Protein AF-A0A8D8I8Z7-F1 (afdb_monomer)

Solvent-accessible surface area (backbone atoms only — not comparable to full-atom values): 5875 Å² total; per-residue (Å²): 134,83,65,61,73,77,46,70,83,49,60,52,39,67,72,40,68,35,55,90,86,50,50,66,68,52,42,54,52,28,38,55,59,48,43,66,74,36,29,42,87,84,35,75,88,40,75,62,26,51,53,52,38,52,50,50,53,51,38,50,54,38,60,66,33,67,68,52,31,51,56,47,50,54,51,50,52,52,50,52,53,51,51,52,53,52,50,52,52,51,56,52,51,52,52,52,52,50,61,54,63,77,72,111

Nearest PDB structures (foldseek):
  2dn9-assembly1_A  TM=9.487E-01  e=2.172E-04  Homo sapiens
  2ctq-assembly1_A  TM=8.931E-01  e=1.133E-04  Homo sapiens
  6iws-assembly1_A  TM=9.053E-01  e=3.287E-04  Homo sapiens
  7x89-assembly1_A  TM=8.774E-01  e=4.975E-04  Homo sapiens
  5nro-assembly1_B  TM=9.310E-01  e=9.539E-04  Escherichia coli

Radius of gyration: 19.46 Å; Cα contacts (8 Å, |Δi|>4): 63; chains: 1; bounding box: 36×40×59 Å

Foldseek 3Di:
DQDLVVCLVPDLCVLLVHDLPDDLVVSVVSLVVVCVVLPCVVVVVDPVSVVSNVSSVSSSVQCVDPVSSVVSVVSVVVVVVVVVVVVVVVVVVVVVVVVVVVVD

Structure (mmCIF, N/CA/C/O backbone):
data_AF-A0A8D8I8Z7-F1
#
_entry.id   AF-A0A8D8I8Z7-F1
#
loop_
_atom_site.group_PDB
_atom_site.id
_atom_site.type_symbol
_atom_site.label_atom_id
_atom_site.label_alt_id
_atom_site.label_comp_id
_atom_site.label_asym_id
_atom_site.label_entity_id
_atom_site.label_seq_id
_atom_site.pdbx_PDB_ins_code
_atom_site.Cartn_x
_atom_site.Cartn_y
_atom_site.Cartn_z
_atom_site.occupancy
_atom_site.B_iso_or_equiv
_atom_site.auth_seq_id
_atom_site.auth_comp_id
_atom_site.auth_asym_id
_atom_site.auth_atom_id
_atom_site.pdbx_PDB_model_num
ATOM 1 N N . MET A 1 1 ? -7.871 13.791 -13.479 1.00 51.38 1 MET A N 1
ATOM 2 C CA . MET A 1 1 ? -8.103 13.679 -12.024 1.00 51.38 1 MET A CA 1
ATOM 3 C C . MET A 1 1 ? -8.225 12.203 -11.722 1.00 51.38 1 MET A C 1
ATOM 5 O O . MET A 1 1 ? -9.075 11.565 -12.325 1.00 51.38 1 MET A O 1
ATOM 9 N N . VAL A 1 2 ? -7.341 11.639 -10.905 1.00 61.81 2 VAL A N 1
ATOM 10 C CA . VAL A 1 2 ? -7.467 10.233 -10.507 1.00 61.81 2 VAL A CA 1
ATOM 11 C C . VAL A 1 2 ? -8.494 10.144 -9.389 1.00 61.81 2 VAL A C 1
ATOM 13 O O . VAL A 1 2 ? -8.342 10.780 -8.347 1.00 61.81 2 VAL A O 1
ATOM 16 N N . ASP A 1 3 ? -9.553 9.373 -9.600 1.00 68.88 3 ASP A N 1
ATOM 17 C CA . ASP A 1 3 ? -10.624 9.210 -8.622 1.00 68.88 3 ASP A CA 1
ATOM 18 C C . ASP A 1 3 ? -10.181 8.318 -7.454 1.00 68.88 3 ASP A C 1
ATOM 20 O O . ASP A 1 3 ? -10.405 7.108 -7.454 1.00 68.88 3 ASP A O 1
ATOM 24 N N . VAL A 1 4 ? -9.595 8.918 -6.411 1.00 69.94 4 VAL A N 1
ATOM 25 C CA . VAL A 1 4 ? -9.168 8.218 -5.177 1.00 69.94 4 VAL A CA 1
ATOM 26 C C . VAL A 1 4 ? -10.311 7.407 -4.551 1.00 69.94 4 VAL A C 1
ATOM 28 O O . VAL A 1 4 ? -10.081 6.334 -3.995 1.00 69.94 4 VAL A O 1
ATOM 31 N N . LYS A 1 5 ? -11.567 7.860 -4.696 1.00 68.88 5 LYS A N 1
ATOM 32 C CA . LYS A 1 5 ? -12.756 7.126 -4.226 1.00 68.88 5 LYS A CA 1
ATOM 33 C C . LYS A 1 5 ? -12.851 5.718 -4.812 1.00 68.88 5 LYS A C 1
ATOM 35 O O . LYS A 1 5 ? -13.126 4.792 -4.056 1.00 68.88 5 LYS A O 1
ATOM 40 N N . LYS A 1 6 ? -12.562 5.543 -6.107 1.00 72.81 6 LYS A N 1
ATOM 41 C CA . LYS A 1 6 ? -12.628 4.235 -6.780 1.00 72.81 6 LYS A CA 1
ATOM 42 C C . LYS A 1 6 ? -11.613 3.241 -6.211 1.00 72.81 6 LYS A C 1
ATOM 44 O O . LYS A 1 6 ? -11.858 2.043 -6.200 1.00 72.81 6 LYS A O 1
ATOM 49 N N . PHE A 1 7 ? -10.496 3.747 -5.701 1.00 73.69 7 PHE A N 1
ATOM 50 C CA . PHE A 1 7 ? -9.423 2.935 -5.137 1.00 73.69 7 PHE A CA 1
ATOM 51 C C . PHE A 1 7 ? -9.490 2.809 -3.616 1.00 73.69 7 PHE A C 1
ATOM 53 O O . PHE A 1 7 ? -8.759 2.011 -3.050 1.00 73.69 7 PHE A O 1
ATOM 60 N N . SER A 1 8 ? -10.386 3.533 -2.939 1.00 73.38 8 SER A N 1
ATOM 61 C CA . SER A 1 8 ? -10.564 3.435 -1.481 1.00 73.38 8 SER A CA 1
ATOM 62 C C . SER A 1 8 ? -11.058 2.062 -1.004 1.00 73.38 8 SER A C 1
ATOM 64 O O . SER A 1 8 ? -10.919 1.704 0.170 1.00 73.38 8 SER A O 1
ATOM 66 N N . GLU A 1 9 ? -11.652 1.287 -1.907 1.00 71.88 9 GLU A N 1
ATOM 67 C CA . GLU A 1 9 ? -12.119 -0.078 -1.667 1.00 71.88 9 GLU A CA 1
ATOM 68 C C . GLU A 1 9 ? -11.046 -1.131 -1.946 1.00 71.88 9 GLU A C 1
ATOM 70 O O . GLU A 1 9 ? -11.119 -2.225 -1.393 1.00 71.88 9 GLU A O 1
ATOM 75 N N . ILE A 1 10 ? -10.027 -0.773 -2.728 1.00 78.81 10 ILE A N 1
ATOM 76 C CA . ILE A 1 10 ? -8.971 -1.665 -3.1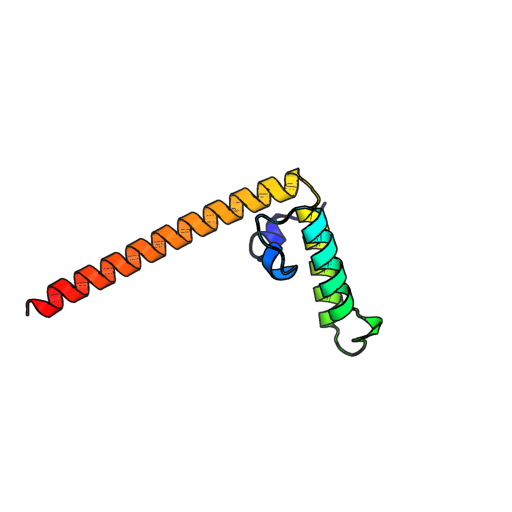99 1.00 78.81 10 ILE A CA 1
ATOM 77 C C . ILE A 1 10 ? -7.706 -1.424 -2.373 1.00 78.81 10 ILE A C 1
ATOM 79 O O . ILE A 1 10 ? -7.363 -0.291 -2.029 1.00 78.81 10 ILE A O 1
ATOM 83 N N . ASP A 1 11 ? -6.988 -2.496 -2.058 1.00 83.06 11 ASP A N 1
ATOM 84 C CA . ASP A 1 11 ? -5.707 -2.407 -1.366 1.00 83.06 11 ASP A CA 1
ATOM 85 C C . ASP A 1 11 ? -4.599 -2.035 -2.367 1.00 83.06 11 ASP A C 1
ATOM 87 O O . ASP A 1 11 ? -4.032 -2.900 -3.026 1.00 83.06 11 ASP A O 1
ATOM 91 N N . LEU A 1 12 ? -4.324 -0.738 -2.546 1.00 86.00 12 LEU A N 1
ATOM 92 C CA . LEU A 1 12 ? -3.327 -0.227 -3.494 1.00 86.00 12 LEU A CA 1
ATOM 93 C C . LEU A 1 12 ? -1.923 -0.747 -3.166 1.00 86.00 12 LEU A C 1
ATOM 95 O O . LEU A 1 12 ? -1.171 -1.134 -4.061 1.00 86.00 12 LEU A O 1
ATOM 99 N N . TYR A 1 13 ? -1.587 -0.783 -1.875 1.00 86.38 13 TYR A N 1
ATOM 100 C CA . TYR A 1 13 ? -0.313 -1.297 -1.382 1.00 86.38 13 TYR A CA 1
ATOM 101 C C . TYR A 1 13 ? -0.177 -2.795 -1.693 1.00 86.38 13 TYR A C 1
ATOM 103 O O . TYR A 1 13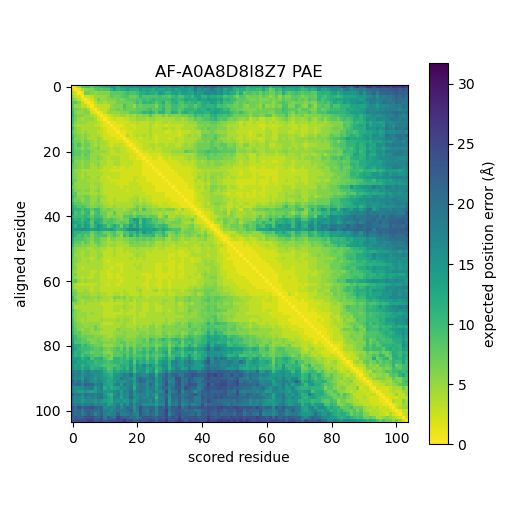 ? 0.781 -3.191 -2.360 1.00 86.38 13 TYR A O 1
ATOM 111 N N . GLY A 1 14 ? -1.175 -3.617 -1.360 1.00 84.88 14 GLY A N 1
ATOM 112 C CA . GLY A 1 14 ? -1.221 -5.036 -1.720 1.00 84.88 14 GLY A CA 1
ATOM 113 C C . GLY A 1 14 ? -1.258 -5.285 -3.234 1.00 84.88 14 GLY A C 1
ATOM 114 O O . GLY A 1 14 ? -0.598 -6.199 -3.746 1.00 84.88 14 GLY A O 1
ATOM 115 N N . LEU A 1 15 ? -1.938 -4.421 -3.991 1.00 86.94 15 LEU A N 1
ATOM 116 C CA . LEU A 1 15 ? -1.984 -4.474 -5.450 1.00 86.94 15 LEU A CA 1
ATOM 117 C C . LEU A 1 15 ? -0.608 -4.221 -6.065 1.00 86.94 15 LEU A C 1
ATOM 119 O O . LEU A 1 15 ? -0.292 -4.834 -7.075 1.00 86.94 15 LEU A O 1
ATOM 123 N N . LEU A 1 16 ? 0.257 -3.430 -5.437 1.00 85.56 16 LEU A N 1
ATOM 124 C CA . LEU A 1 16 ? 1.655 -3.269 -5.849 1.00 85.56 16 LEU A CA 1
ATOM 125 C C . LEU A 1 16 ? 2.589 -4.303 -5.202 1.00 85.56 16 LEU A C 1
ATOM 127 O O . LEU A 1 16 ? 3.669 -4.564 -5.728 1.00 85.56 16 LEU A O 1
ATOM 131 N N . GLY A 1 17 ? 2.156 -4.941 -4.113 1.00 86.00 17 GLY A N 1
ATOM 132 C CA . GLY A 1 17 ? 3.007 -5.777 -3.264 1.00 86.00 17 GLY A CA 1
ATOM 133 C C . GLY A 1 17 ? 3.969 -4.945 -2.413 1.00 86.00 17 GLY A C 1
ATOM 134 O O . GLY A 1 17 ? 5.068 -5.401 -2.108 1.00 86.00 17 GLY A O 1
ATO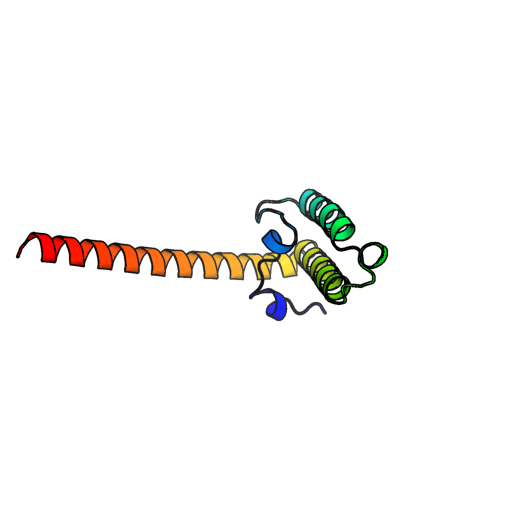M 135 N N . ALA A 1 18 ? 3.584 -3.711 -2.096 1.00 88.19 18 ALA A N 1
ATOM 136 C CA . ALA A 1 18 ? 4.304 -2.815 -1.207 1.00 88.19 18 ALA A CA 1
ATOM 137 C C . ALA A 1 18 ? 3.615 -2.778 0.162 1.00 88.19 18 ALA A C 1
ATOM 139 O O . ALA A 1 18 ? 2.430 -3.078 0.284 1.00 88.19 18 ALA A O 1
ATOM 140 N N . GLU A 1 19 ? 4.354 -2.390 1.194 1.00 85.25 19 GLU A N 1
ATOM 141 C CA . GLU A 1 19 ? 3.785 -2.156 2.519 1.00 85.25 19 GLU A CA 1
ATOM 142 C C . GLU A 1 19 ? 3.264 -0.714 2.638 1.00 85.25 19 GLU A C 1
ATOM 144 O O . GLU A 1 19 ? 3.744 0.180 1.941 1.00 85.25 19 GLU A O 1
ATOM 149 N N . ILE A 1 20 ? 2.331 -0.449 3.557 1.00 83.06 20 ILE A N 1
ATOM 150 C CA . ILE A 1 20 ? 1.872 0.922 3.854 1.00 83.06 20 ILE A CA 1
ATOM 151 C C . ILE A 1 20 ? 3.029 1.836 4.293 1.00 83.06 20 ILE A C 1
ATOM 153 O O . ILE A 1 20 ? 3.066 3.020 3.954 1.00 83.06 20 ILE A O 1
ATOM 157 N N . SER A 1 21 ? 4.022 1.252 4.976 1.00 83.12 21 SER A N 1
ATOM 158 C CA . SER A 1 21 ? 5.245 1.930 5.406 1.00 83.12 21 SER A CA 1
ATOM 159 C C . SER A 1 21 ? 6.305 2.043 4.299 1.00 83.12 21 SER A C 1
ATOM 161 O O . SER A 1 21 ? 7.385 2.586 4.541 1.00 83.12 21 SER A O 1
ATOM 163 N N . ALA A 1 22 ? 6.039 1.533 3.090 1.00 87.38 22 ALA A N 1
ATOM 164 C CA . ALA A 1 22 ? 6.993 1.583 1.991 1.00 87.38 22 ALA A CA 1
ATOM 165 C C . ALA A 1 22 ? 7.221 3.024 1.514 1.00 87.38 22 ALA A C 1
ATOM 167 O O . ALA A 1 22 ? 6.297 3.835 1.385 1.00 87.38 22 ALA A O 1
ATOM 168 N N . THR A 1 23 ? 8.475 3.343 1.208 1.00 89.25 23 THR A N 1
ATOM 169 C CA . THR A 1 23 ? 8.842 4.628 0.610 1.00 89.25 23 THR A CA 1
ATOM 170 C C . THR A 1 23 ? 8.420 4.679 -0.857 1.00 89.25 23 THR A C 1
ATOM 172 O O . THR A 1 23 ? 8.212 3.654 -1.506 1.00 89.25 23 THR A O 1
ATOM 175 N N . GLU A 1 24 ? 8.327 5.883 -1.419 1.00 89.50 24 GLU A N 1
ATOM 176 C CA . GLU A 1 24 ? 8.017 6.082 -2.844 1.00 89.50 24 GLU A CA 1
ATOM 177 C C . GLU A 1 24 ? 8.975 5.312 -3.769 1.00 89.50 24 GLU A C 1
ATOM 179 O O . GLU A 1 24 ? 8.574 4.802 -4.817 1.00 89.50 24 GLU A O 1
ATOM 184 N N . ALA A 1 25 ? 10.244 5.183 -3.364 1.00 90.31 25 ALA A N 1
ATOM 185 C CA . ALA A 1 25 ? 11.248 4.409 -4.082 1.00 90.31 25 ALA A CA 1
ATOM 186 C C . ALA A 1 25 ? 10.905 2.910 -4.120 1.00 90.31 25 ALA A C 1
ATOM 188 O O . ALA A 1 25 ? 10.951 2.295 -5.189 1.00 90.31 25 ALA A O 1
ATOM 189 N N . GLU A 1 26 ? 10.510 2.336 -2.982 1.00 91.06 26 GLU A N 1
ATOM 190 C CA . GLU A 1 26 ? 10.108 0.929 -2.886 1.00 91.06 26 GLU A CA 1
ATOM 191 C C . GLU A 1 26 ? 8.808 0.667 -3.652 1.00 91.06 26 GLU A C 1
ATOM 193 O O . GLU A 1 26 ? 8.718 -0.308 -4.396 1.00 91.06 26 GLU A O 1
ATOM 198 N N . ILE A 1 27 ? 7.845 1.589 -3.583 1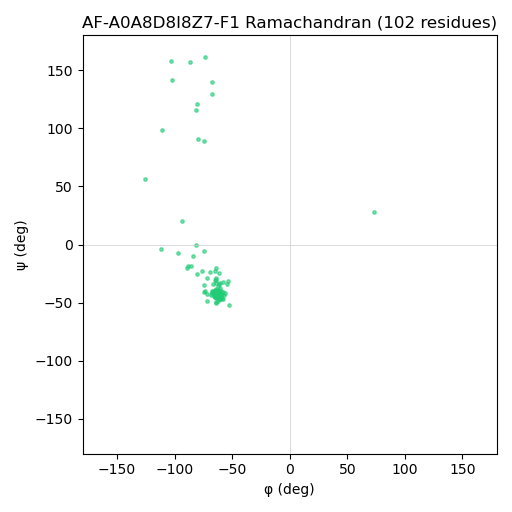.00 90.94 27 ILE A N 1
ATOM 199 C CA . ILE A 1 27 ? 6.595 1.531 -4.351 1.00 90.94 27 ILE A CA 1
ATOM 200 C C . ILE A 1 27 ? 6.878 1.521 -5.864 1.00 90.94 27 ILE A C 1
ATOM 202 O O . ILE A 1 27 ? 6.377 0.657 -6.588 1.00 90.94 27 ILE A O 1
ATOM 206 N N . ARG A 1 28 ? 7.755 2.410 -6.355 1.00 90.62 28 ARG A N 1
ATOM 207 C CA . ARG A 1 28 ? 8.185 2.420 -7.768 1.00 90.62 28 ARG A CA 1
ATOM 208 C C . ARG A 1 28 ? 8.885 1.124 -8.168 1.00 90.62 28 ARG A C 1
ATOM 210 O O . ARG A 1 28 ? 8.700 0.643 -9.286 1.00 90.62 28 ARG A O 1
ATOM 217 N N . LYS A 1 29 ? 9.705 0.557 -7.286 1.00 92.12 29 LYS A N 1
ATOM 218 C CA . LYS A 1 29 ? 10.424 -0.699 -7.534 1.00 92.12 29 LYS A CA 1
ATOM 219 C C . LYS A 1 29 ? 9.467 -1.892 -7.596 1.00 92.12 29 LYS A C 1
ATOM 221 O O . LYS A 1 29 ? 9.588 -2.715 -8.505 1.00 92.12 29 LYS A O 1
ATOM 226 N N . ALA A 1 30 ? 8.506 -1.958 -6.678 1.00 92.06 30 ALA A N 1
ATOM 227 C CA . ALA A 1 30 ? 7.460 -2.975 -6.646 1.00 92.06 30 ALA A CA 1
ATOM 228 C C . ALA A 1 30 ? 6.572 -2.898 -7.899 1.00 92.06 30 ALA A C 1
ATOM 230 O O . ALA A 1 30 ? 6.382 -3.911 -8.575 1.00 92.06 30 ALA A O 1
ATOM 231 N N . TYR A 1 31 ? 6.160 -1.685 -8.292 1.00 91.44 31 TYR A N 1
ATOM 232 C CA . TYR A 1 31 ? 5.441 -1.439 -9.544 1.00 91.44 31 TYR A CA 1
ATOM 233 C C . TYR A 1 31 ? 6.183 -2.008 -10.748 1.00 91.44 31 TYR A C 1
ATOM 235 O O . TYR A 1 31 ? 5.604 -2.792 -11.488 1.00 91.44 31 TYR A O 1
ATOM 243 N N . ARG A 1 32 ? 7.473 -1.685 -10.929 1.00 90.00 32 ARG A N 1
ATOM 244 C CA . ARG A 1 32 ? 8.249 -2.200 -12.073 1.00 90.00 32 ARG A CA 1
ATOM 245 C C . ARG A 1 32 ? 8.248 -3.727 -12.116 1.00 90.00 32 ARG A C 1
ATOM 247 O O . ARG A 1 32 ? 8.048 -4.306 -13.178 1.00 90.00 32 ARG A O 1
ATOM 254 N N . LYS A 1 33 ? 8.429 -4.385 -10.966 1.00 90.25 33 LYS A N 1
ATOM 255 C CA . LYS A 1 33 ? 8.395 -5.852 -10.881 1.00 90.25 33 LYS A CA 1
ATOM 256 C C . LYS A 1 33 ? 7.026 -6.423 -11.252 1.00 90.25 33 LYS A C 1
ATOM 258 O O . LYS A 1 33 ? 6.972 -7.428 -11.955 1.00 90.25 33 LYS A O 1
ATOM 263 N N . LYS A 1 34 ? 5.926 -5.826 -10.787 1.00 89.19 34 LYS A N 1
ATOM 264 C CA . LYS A 1 34 ? 4.569 -6.302 -11.107 1.00 89.19 34 LYS A CA 1
ATOM 265 C C . LYS A 1 34 ? 4.152 -5.983 -12.541 1.00 89.19 34 LYS A C 1
ATOM 267 O O . LYS A 1 34 ? 3.591 -6.842 -13.211 1.00 89.19 34 LYS A O 1
ATOM 272 N N . ALA A 1 35 ? 4.503 -4.802 -13.033 1.00 88.38 35 ALA A N 1
ATOM 273 C CA . ALA A 1 35 ? 4.272 -4.360 -14.402 1.00 88.38 35 ALA A CA 1
ATOM 274 C C . ALA A 1 35 ? 4.926 -5.300 -15.425 1.00 88.38 35 ALA A C 1
ATOM 276 O O . ALA A 1 35 ? 4.305 -5.636 -16.423 1.00 88.38 35 ALA A O 1
ATOM 277 N N . LEU A 1 36 ? 6.145 -5.783 -15.151 1.00 86.94 36 LEU A N 1
ATOM 278 C CA . LEU A 1 36 ? 6.822 -6.771 -16.000 1.00 86.94 36 LEU A CA 1
ATOM 279 C C . LEU A 1 36 ? 6.119 -8.138 -16.008 1.00 86.94 36 LEU A C 1
ATOM 281 O O . LEU A 1 36 ? 6.123 -8.820 -17.029 1.00 86.94 36 LEU A O 1
ATOM 285 N N . GLN A 1 37 ? 5.514 -8.538 -14.886 1.00 84.31 37 GLN A N 1
ATOM 286 C CA . GLN A 1 37 ? 4.770 -9.799 -14.775 1.00 84.31 37 GLN A CA 1
ATOM 287 C C . GLN A 1 37 ? 3.413 -9.724 -15.484 1.00 84.31 37 GLN A C 1
ATOM 289 O O . GLN A 1 37 ? 3.026 -10.659 -16.178 1.00 84.31 37 GLN A O 1
ATOM 294 N N . CYS A 1 38 ? 2.715 -8.595 -15.347 1.00 83.88 38 CYS A N 1
ATOM 295 C CA . CYS A 1 38 ? 1.418 -8.336 -15.976 1.00 83.88 38 CYS A CA 1
ATOM 296 C C . CYS A 1 38 ? 1.543 -7.607 -17.325 1.00 83.88 38 CYS A C 1
ATOM 298 O O . CYS A 1 38 ? 0.587 -6.980 -17.770 1.00 83.88 38 CYS A O 1
ATOM 300 N N . HIS A 1 39 ? 2.713 -7.642 -17.973 1.00 81.75 39 HIS A N 1
ATOM 301 C CA . HIS A 1 39 ? 2.925 -6.885 -19.203 1.00 81.75 39 HIS A CA 1
ATOM 302 C C . HIS A 1 39 ? 2.063 -7.468 -20.340 1.00 81.75 39 HIS A C 1
ATOM 304 O O . HIS A 1 39 ? 2.142 -8.681 -20.578 1.00 81.75 39 HIS A O 1
ATOM 310 N N . PRO A 1 40 ? 1.281 -6.646 -21.069 1.00 81.75 40 PRO A N 1
ATOM 311 C CA . PRO A 1 40 ? 0.386 -7.127 -22.125 1.00 81.75 40 PRO A CA 1
ATOM 312 C C . PRO A 1 40 ? 1.149 -7.774 -23.290 1.00 81.75 40 PRO A C 1
ATOM 314 O O . PRO A 1 40 ? 0.665 -8.732 -23.870 1.00 81.75 40 PRO A O 1
ATOM 317 N N . ASP A 1 41 ? 2.381 -7.331 -23.566 1.00 82.94 41 ASP A N 1
ATOM 318 C CA . ASP A 1 41 ? 3.261 -7.937 -24.588 1.00 82.94 41 ASP A CA 1
ATOM 319 C C . ASP A 1 41 ? 3.601 -9.413 -24.309 1.00 82.94 41 ASP A C 1
ATOM 321 O O . ASP A 1 41 ? 3.646 -10.231 -25.220 1.00 82.94 41 ASP A O 1
ATOM 325 N N . LYS A 1 42 ? 3.791 -9.783 -23.032 1.00 78.75 42 LYS A N 1
ATOM 326 C CA . LYS A 1 42 ? 4.051 -11.176 -22.626 1.00 78.75 42 LYS A CA 1
ATOM 327 C C . LYS A 1 42 ? 2.770 -11.983 -22.420 1.00 78.75 42 LYS A C 1
ATOM 329 O O . LYS A 1 42 ? 2.833 -13.207 -22.406 1.00 78.75 42 LYS A O 1
ATOM 334 N N . ASN A 1 43 ? 1.634 -11.307 -22.251 1.00 78.88 43 ASN A N 1
ATOM 335 C CA . ASN A 1 43 ? 0.325 -11.918 -22.036 1.00 78.88 43 ASN A CA 1
ATOM 336 C C . ASN A 1 43 ? -0.696 -11.405 -23.073 1.00 78.88 43 ASN A C 1
ATOM 338 O O . ASN A 1 43 ? -1.733 -10.869 -22.675 1.00 78.88 43 ASN A O 1
ATOM 342 N N . PRO A 1 44 ? -0.428 -11.548 -24.387 1.00 75.88 44 PRO A N 1
ATOM 343 C CA . PRO A 1 44 ? -1.291 -10.991 -25.431 1.00 75.88 44 PRO A CA 1
ATOM 344 C C . PRO A 1 44 ? -2.687 -11.631 -25.448 1.00 75.88 44 PRO A C 1
ATOM 346 O O . PRO A 1 44 ? -3.643 -11.012 -25.900 1.00 75.88 44 PRO A O 1
ATOM 349 N N . ASP A 1 45 ? -2.813 -12.844 -24.905 1.00 79.12 45 ASP A N 1
ATOM 350 C CA . ASP A 1 45 ? -4.061 -13.610 -24.833 1.00 79.12 45 ASP A CA 1
ATOM 351 C C . ASP A 1 45 ? -4.942 -13.243 -23.626 1.00 79.12 45 ASP A C 1
ATOM 353 O O . ASP A 1 45 ? -6.084 -13.685 -23.521 1.00 79.12 45 ASP A O 1
ATOM 357 N N . ASN A 1 46 ? -4.428 -12.446 -22.679 1.00 78.56 46 ASN A N 1
ATOM 358 C CA . ASN A 1 46 ? -5.141 -12.152 -21.443 1.00 78.56 46 ASN A CA 1
ATOM 359 C C . ASN A 1 46 ? -5.594 -10.685 -21.397 1.00 78.56 46 ASN A C 1
ATOM 361 O O . ASN A 1 46 ? -4.813 -9.817 -20.995 1.00 78.56 46 ASN A O 1
ATOM 365 N N . PRO A 1 47 ? -6.864 -10.378 -21.722 1.00 79.38 47 PRO A N 1
ATOM 366 C CA . PRO A 1 47 ? -7.375 -9.007 -21.681 1.00 79.38 47 PRO A CA 1
ATOM 367 C C . PRO A 1 47 ? -7.307 -8.402 -20.269 1.00 79.38 47 PRO A C 1
ATOM 369 O O . PRO A 1 47 ? -7.159 -7.190 -20.121 1.00 79.38 47 PRO A O 1
ATOM 372 N N . LYS A 1 48 ? -7.300 -9.245 -19.225 1.00 82.12 48 LYS A N 1
ATOM 373 C CA . LYS A 1 48 ? -7.135 -8.798 -17.836 1.00 82.12 48 LYS A CA 1
ATOM 374 C C . LYS A 1 48 ? -5.733 -8.270 -17.547 1.00 82.12 48 LYS A C 1
ATOM 376 O O . LYS A 1 48 ? -5.576 -7.487 -16.620 1.00 82.12 48 LYS A O 1
ATOM 381 N N . ALA A 1 49 ? -4.709 -8.661 -18.311 1.00 83.50 49 ALA A N 1
ATOM 382 C CA . ALA A 1 49 ? -3.355 -8.140 -18.121 1.00 83.50 49 ALA A CA 1
ATOM 383 C C . ALA A 1 49 ? -3.299 -6.628 -18.391 1.00 83.50 49 ALA A C 1
ATOM 385 O O . ALA A 1 49 ? -2.664 -5.894 -17.636 1.00 83.50 49 ALA A O 1
ATOM 386 N N . ALA A 1 50 ? -4.023 -6.155 -19.411 1.00 83.88 50 ALA A N 1
ATOM 387 C CA . ALA A 1 50 ? -4.140 -4.732 -19.713 1.00 83.88 50 ALA A CA 1
ATOM 388 C C . ALA A 1 50 ? -4.872 -3.967 -18.596 1.00 83.88 50 ALA A C 1
ATOM 390 O O . ALA A 1 50 ? -4.390 -2.920 -18.162 1.00 83.88 50 ALA A O 1
ATOM 391 N N . GLU A 1 51 ? -5.981 -4.512 -18.083 1.00 86.31 51 GLU A N 1
ATOM 392 C CA . GLU A 1 51 ? -6.722 -3.910 -16.965 1.00 86.31 51 GLU A CA 1
ATOM 393 C C . GLU A 1 51 ? -5.871 -3.842 -15.690 1.00 86.31 51 GLU A C 1
ATOM 395 O O . GLU A 1 51 ? -5.709 -2.765 -15.113 1.00 86.31 51 GLU A O 1
ATOM 400 N N . LEU A 1 52 ? -5.228 -4.953 -15.315 1.00 85.44 52 LEU A N 1
ATOM 401 C CA . LEU A 1 52 ? -4.333 -5.022 -14.159 1.00 85.44 52 LEU A CA 1
ATOM 402 C C . LEU A 1 52 ? -3.163 -4.044 -14.291 1.00 85.44 52 LEU A C 1
ATOM 404 O O . LEU A 1 52 ? -2.784 -3.394 -13.319 1.00 85.44 52 LEU A O 1
ATOM 408 N N . PHE A 1 53 ? -2.590 -3.903 -15.488 1.00 87.31 53 PHE A N 1
ATOM 409 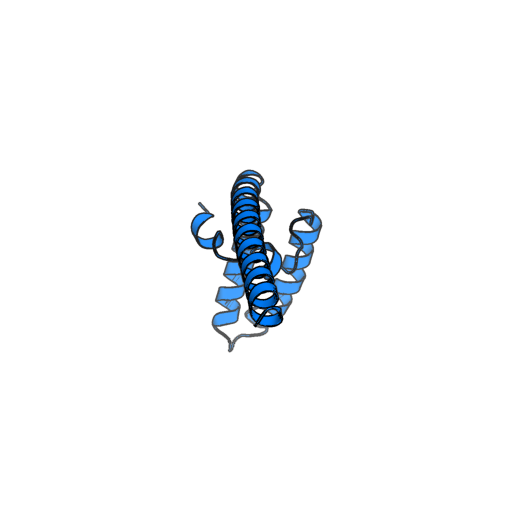C CA . PHE A 1 53 ? -1.522 -2.940 -15.740 1.00 87.31 53 PHE A CA 1
ATOM 410 C C . PHE A 1 53 ? -2.006 -1.495 -15.564 1.00 87.31 53 PHE A C 1
ATOM 412 O O . PHE A 1 53 ? -1.332 -0.690 -14.917 1.00 87.31 53 PHE A O 1
ATOM 419 N N . GLN A 1 54 ? -3.193 -1.166 -16.081 1.00 86.31 54 GLN A N 1
ATOM 420 C CA . GLN A 1 54 ? -3.800 0.149 -15.880 1.00 86.31 54 GLN A CA 1
ATOM 421 C C . GLN A 1 54 ? -4.103 0.420 -14.401 1.00 86.31 54 GLN A C 1
ATOM 423 O O . GLN A 1 54 ? -3.880 1.538 -13.931 1.00 86.31 54 GLN A O 1
ATOM 428 N N . GLU A 1 55 ? -4.583 -0.575 -13.655 1.00 88.00 55 GLU A N 1
ATOM 429 C CA . GLU A 1 55 ? -4.788 -0.467 -12.208 1.00 88.00 55 GLU A CA 1
ATOM 430 C C . GLU A 1 55 ? -3.470 -0.242 -11.466 1.00 88.00 55 GLU A C 1
ATOM 432 O O . GLU A 1 55 ? -3.398 0.647 -10.619 1.00 88.00 55 GLU A O 1
ATOM 437 N N . LEU A 1 56 ? -2.407 -0.963 -11.832 1.00 89.31 56 LEU A N 1
ATOM 438 C CA . LEU A 1 56 ? -1.071 -0.781 -11.264 1.00 89.31 56 LEU A CA 1
ATOM 439 C C . LEU A 1 56 ? -0.528 0.630 -11.516 1.00 89.31 56 LEU A C 1
ATOM 441 O O . LEU A 1 56 ? 0.040 1.231 -10.603 1.00 89.31 56 LEU A O 1
ATOM 445 N N . SER A 1 57 ? -0.699 1.176 -12.726 1.00 89.06 57 SER A N 1
ATOM 446 C CA . SER A 1 57 ? -0.275 2.550 -13.033 1.00 89.06 57 SER A CA 1
ATOM 447 C C . SER A 1 57 ? -1.053 3.575 -12.208 1.00 89.06 57 SER A C 1
ATOM 449 O O . SER A 1 57 ? -0.450 4.482 -11.639 1.00 89.06 57 SER A O 1
ATOM 451 N N . LYS A 1 58 ? -2.378 3.417 -12.086 1.00 88.88 58 LYS A N 1
ATOM 452 C CA . LYS A 1 58 ? -3.213 4.323 -11.278 1.00 88.88 58 LYS A CA 1
ATOM 453 C C . LYS A 1 58 ? -2.874 4.233 -9.792 1.00 88.88 58 LYS A C 1
ATOM 455 O O . LYS A 1 58 ? -2.790 5.261 -9.127 1.00 88.88 58 LYS A O 1
ATOM 460 N N . ALA A 1 59 ? -2.633 3.025 -9.284 1.00 89.31 59 ALA A N 1
ATOM 461 C CA . ALA A 1 59 ? -2.174 2.797 -7.919 1.00 89.31 59 ALA A CA 1
ATOM 462 C C . ALA A 1 59 ? -0.856 3.533 -7.652 1.00 89.31 59 ALA A C 1
ATOM 464 O O . ALA A 1 59 ? -0.730 4.235 -6.651 1.00 89.31 59 ALA A O 1
ATOM 465 N N . LEU A 1 60 ? 0.105 3.417 -8.573 1.00 90.25 60 LEU A N 1
ATOM 466 C CA . LEU A 1 60 ? 1.381 4.116 -8.480 1.00 90.25 60 LEU A CA 1
ATOM 467 C C . LEU A 1 60 ? 1.192 5.638 -8.461 1.00 90.25 60 LEU A C 1
ATOM 469 O O . LEU A 1 60 ? 1.801 6.305 -7.632 1.00 90.25 60 LEU A O 1
ATOM 473 N N . GLU A 1 61 ? 0.354 6.183 -9.343 1.00 89.31 61 GLU A N 1
ATOM 474 C CA . GLU A 1 61 ? 0.096 7.625 -9.428 1.00 89.31 61 GLU A CA 1
ATOM 475 C C . GLU A 1 61 ? -0.512 8.174 -8.127 1.00 89.31 61 GLU A C 1
ATOM 477 O O . GLU A 1 61 ? -0.042 9.183 -7.608 1.00 89.31 61 GLU A O 1
ATOM 482 N N . ILE A 1 62 ? -1.476 7.460 -7.535 1.00 88.00 62 ILE A N 1
ATOM 483 C CA . ILE A 1 62 ? -2.090 7.825 -6.245 1.00 88.00 62 ILE A CA 1
ATOM 484 C C . ILE A 1 62 ? -1.079 7.762 -5.101 1.00 88.00 62 ILE A C 1
ATOM 486 O O . ILE A 1 62 ? -1.074 8.634 -4.237 1.00 88.00 62 ILE A O 1
ATOM 490 N N . LEU A 1 63 ? -0.241 6.723 -5.062 1.00 86.81 63 LEU A N 1
ATOM 491 C CA . LEU A 1 63 ? 0.735 6.547 -3.986 1.00 86.81 63 LEU A CA 1
ATOM 492 C C . LEU A 1 63 ? 1.950 7.477 -4.113 1.00 86.81 63 LEU A C 1
ATOM 494 O O . LEU A 1 63 ? 2.616 7.731 -3.109 1.00 86.81 63 LEU A O 1
ATOM 498 N N . LEU A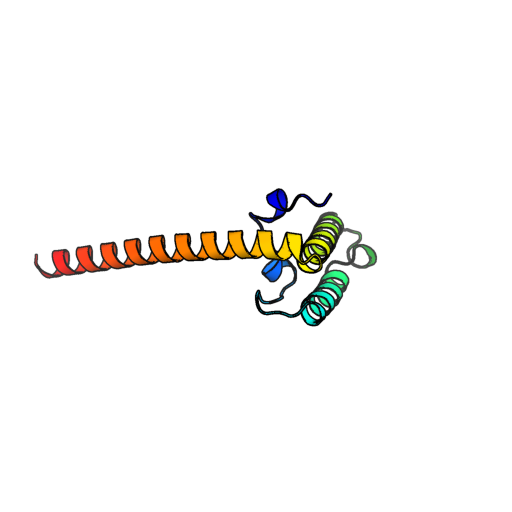 1 64 ? 2.253 7.962 -5.320 1.00 88.12 64 LEU A N 1
ATOM 499 C CA . LEU A 1 64 ? 3.267 8.994 -5.551 1.00 88.12 64 LEU A CA 1
ATOM 500 C C . LEU A 1 64 ? 2.746 10.401 -5.255 1.00 88.12 64 LEU A C 1
ATOM 502 O O . LEU A 1 64 ? 3.535 11.283 -4.930 1.00 88.12 64 LEU A O 1
ATOM 506 N N . ASP A 1 65 ? 1.438 10.626 -5.349 1.00 89.44 65 ASP A N 1
ATOM 507 C CA . ASP A 1 65 ? 0.846 11.906 -4.988 1.00 89.44 65 ASP A CA 1
ATOM 508 C C . ASP A 1 65 ? 0.653 12.006 -3.468 1.00 89.44 65 ASP A C 1
ATOM 510 O O . ASP A 1 65 ? -0.127 11.272 -2.864 1.00 89.44 65 ASP A O 1
ATOM 514 N N . ALA A 1 66 ? 1.354 12.940 -2.822 1.00 87.12 66 ALA A N 1
ATOM 515 C CA . ALA A 1 66 ? 1.303 13.094 -1.367 1.00 87.12 66 ALA A CA 1
ATOM 516 C C . ALA A 1 66 ? -0.112 13.414 -0.841 1.00 87.12 66 ALA A C 1
ATOM 518 O O . ALA A 1 66 ? -0.484 12.972 0.251 1.00 87.12 66 ALA A O 1
ATOM 519 N N . SER A 1 67 ? -0.914 14.155 -1.611 1.00 89.00 67 SER A N 1
ATOM 520 C CA . SER A 1 67 ? -2.277 14.534 -1.228 1.00 89.00 67 SER A CA 1
ATOM 521 C C . SER A 1 67 ? -3.217 13.328 -1.297 1.00 89.00 67 SER A C 1
ATOM 523 O O . SER A 1 67 ? -3.912 13.006 -0.326 1.00 89.00 67 SER A O 1
ATOM 525 N N . ALA A 1 68 ? -3.179 12.597 -2.411 1.00 86.62 68 ALA A N 1
ATOM 526 C CA . ALA A 1 68 ? -3.960 11.393 -2.635 1.00 86.62 68 ALA A CA 1
ATOM 527 C C . ALA A 1 68 ? -3.542 10.265 -1.682 1.00 86.62 68 ALA A C 1
ATOM 529 O O . ALA A 1 68 ? -4.409 9.621 -1.086 1.00 86.62 68 ALA A O 1
ATOM 530 N N . ARG A 1 69 ? -2.234 10.087 -1.449 1.00 86.38 69 ARG A N 1
ATOM 531 C CA . ARG A 1 69 ? -1.697 9.151 -0.456 1.00 86.38 69 ARG A CA 1
ATOM 532 C C . ARG A 1 69 ? -2.200 9.481 0.942 1.00 86.38 69 ARG A C 1
ATOM 534 O O . ARG A 1 69 ? -2.670 8.581 1.625 1.00 86.38 69 ARG A O 1
ATOM 541 N N . SER A 1 70 ? -2.177 10.749 1.357 1.00 87.12 70 SER A N 1
ATOM 542 C CA . SER A 1 70 ? -2.702 11.152 2.670 1.00 87.12 70 SER A CA 1
ATOM 543 C C . SER A 1 70 ? -4.198 10.855 2.813 1.00 87.12 70 SER A C 1
ATOM 545 O O . SER A 1 70 ? -4.639 10.357 3.851 1.00 87.12 70 SER A O 1
ATOM 547 N N . ALA A 1 71 ? -4.995 11.126 1.775 1.00 87.06 71 ALA A N 1
ATOM 548 C CA . ALA A 1 71 ? -6.420 10.807 1.774 1.00 87.06 71 ALA A CA 1
ATOM 549 C C . ALA A 1 71 ? -6.668 9.292 1.868 1.00 87.06 71 ALA A C 1
ATOM 551 O O . ALA A 1 71 ? -7.527 8.848 2.632 1.00 87.06 71 ALA A O 1
ATOM 552 N N . TYR A 1 72 ? -5.890 8.503 1.129 1.00 85.25 72 TYR A N 1
ATOM 553 C CA . TYR A 1 72 ? -5.968 7.048 1.132 1.00 85.25 72 TYR A CA 1
ATOM 554 C C . TYR A 1 72 ? -5.553 6.442 2.482 1.00 85.25 72 TYR A C 1
ATOM 556 O O . TYR A 1 72 ? -6.261 5.593 3.021 1.00 85.25 72 TYR A O 1
ATOM 564 N N . ASP A 1 73 ? -4.468 6.936 3.078 1.00 85.38 73 ASP A N 1
ATOM 565 C CA . ASP A 1 73 ? -3.954 6.470 4.370 1.00 85.38 73 ASP A CA 1
ATOM 566 C C . ASP A 1 73 ? -4.967 6.699 5.505 1.00 85.38 73 ASP A C 1
ATOM 568 O O . ASP A 1 73 ? -5.245 5.806 6.308 1.00 85.38 73 ASP A O 1
ATOM 572 N N . LYS A 1 74 ? -5.638 7.861 5.503 1.00 85.38 74 LYS A N 1
ATOM 573 C CA . LYS A 1 74 ? -6.740 8.159 6.435 1.00 85.38 74 LYS A CA 1
ATOM 574 C C . LYS A 1 74 ? -7.885 7.150 6.322 1.00 85.38 74 LYS A C 1
ATOM 576 O O . LYS A 1 74 ? -8.416 6.713 7.343 1.00 85.38 74 LYS 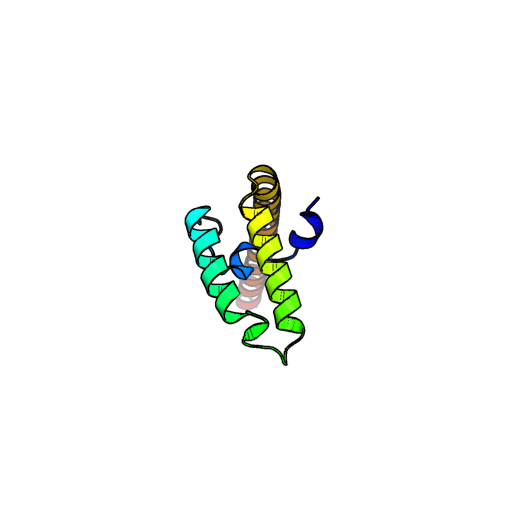A O 1
ATOM 581 N N . LEU A 1 75 ? -8.264 6.775 5.098 1.00 84.88 75 LEU A N 1
ATOM 582 C CA . LEU A 1 75 ? -9.324 5.792 4.852 1.00 84.88 75 LEU A CA 1
ATOM 583 C C . LEU A 1 75 ? -8.908 4.389 5.304 1.00 84.88 75 LEU A C 1
ATOM 585 O O . LEU A 1 75 ? -9.704 3.693 5.937 1.00 84.88 75 LEU A O 1
ATOM 589 N N . LEU A 1 76 ? -7.662 3.992 5.034 1.00 83.88 76 LEU A N 1
ATOM 590 C CA . LEU A 1 76 ? -7.111 2.716 5.490 1.00 83.88 76 LEU A CA 1
ATOM 591 C C . LEU A 1 76 ? -7.089 2.618 7.012 1.00 83.88 76 LEU A C 1
ATOM 593 O O . LEU A 1 76 ? -7.552 1.622 7.568 1.00 83.88 76 LEU A O 1
ATOM 597 N N . ASN A 1 77 ? -6.608 3.656 7.696 1.00 83.94 77 ASN A N 1
ATOM 598 C CA . ASN A 1 77 ? -6.564 3.663 9.152 1.00 83.94 77 ASN A CA 1
ATOM 599 C C . ASN A 1 77 ? -7.978 3.600 9.758 1.00 83.94 77 ASN A C 1
ATOM 601 O O . ASN A 1 77 ? -8.220 2.838 10.694 1.00 83.94 77 ASN A O 1
ATOM 605 N N . ALA A 1 78 ? -8.943 4.322 9.176 1.00 83.94 78 ALA A N 1
ATOM 606 C CA . ALA A 1 78 ? -10.345 4.253 9.588 1.00 83.94 78 ALA A CA 1
ATOM 607 C C . ALA A 1 78 ? -10.941 2.844 9.400 1.00 83.94 78 ALA A C 1
ATOM 609 O O . ALA A 1 78 ? -11.595 2.324 10.308 1.00 83.94 78 ALA A O 1
ATOM 610 N N . LYS A 1 79 ? -10.674 2.189 8.260 1.00 80.94 79 LYS A N 1
ATOM 611 C CA . LYS A 1 79 ? -11.095 0.801 8.006 1.00 80.94 79 LYS A CA 1
ATOM 612 C C . LYS A 1 79 ? -10.454 -0.181 8.984 1.00 80.94 79 LYS A C 1
ATOM 614 O O . LYS A 1 79 ? -11.160 -1.015 9.546 1.00 80.94 79 LYS A O 1
ATOM 619 N N . LYS A 1 80 ? -9.147 -0.063 9.231 1.00 78.81 80 LYS A N 1
ATOM 620 C CA . LYS A 1 80 ? -8.409 -0.932 10.159 1.00 78.81 80 LYS A CA 1
ATOM 621 C C . LYS A 1 80 ? -8.921 -0.784 11.591 1.00 78.81 80 LYS A C 1
ATOM 623 O O . LYS A 1 80 ? -9.135 -1.786 12.268 1.00 78.81 80 LYS A O 1
ATOM 628 N N . ALA A 1 81 ? -9.199 0.443 12.031 1.00 78.06 81 ALA A N 1
ATOM 629 C CA . ALA A 1 81 ? -9.801 0.708 13.335 1.00 78.06 81 ALA A CA 1
ATOM 630 C C . ALA A 1 81 ? -11.213 0.105 13.458 1.00 78.06 81 ALA A C 1
ATOM 632 O O . ALA A 1 81 ? -11.543 -0.493 14.484 1.00 78.06 81 ALA A O 1
ATOM 633 N N . ALA A 1 82 ? -12.035 0.209 12.408 1.00 76.06 82 ALA A N 1
ATOM 634 C CA . ALA A 1 82 ? -13.361 -0.403 12.378 1.00 76.06 82 ALA A CA 1
ATOM 635 C C . ALA A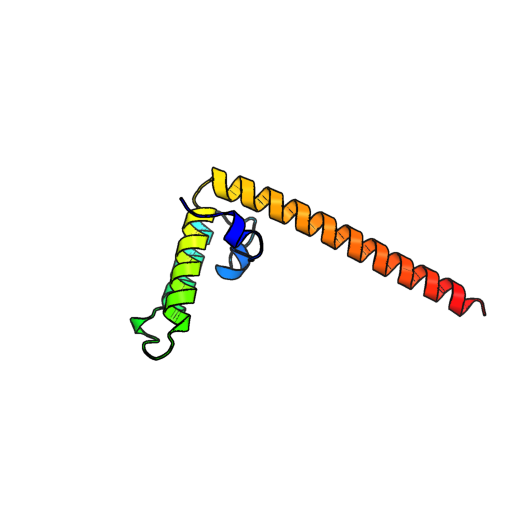 1 82 ? -13.287 -1.939 12.419 1.00 76.06 82 ALA A C 1
ATOM 637 O O . ALA A 1 82 ? -13.995 -2.561 13.207 1.00 76.06 82 ALA A O 1
ATOM 638 N N . GLN A 1 83 ? -12.393 -2.550 11.635 1.00 74.81 83 GLN A N 1
ATOM 639 C CA . GLN A 1 83 ? -12.163 -3.999 11.642 1.00 74.81 83 GLN A CA 1
ATOM 640 C C . GLN A 1 83 ? -11.697 -4.496 13.010 1.00 74.81 83 GLN A C 1
ATOM 642 O O . GLN A 1 83 ? -12.253 -5.465 13.524 1.00 74.81 83 GLN A O 1
ATOM 647 N N . LEU A 1 84 ? -10.729 -3.811 13.627 1.00 72.62 84 LEU A N 1
ATOM 648 C CA . LEU A 1 84 ? -10.222 -4.166 14.952 1.00 72.62 84 LEU A CA 1
ATOM 649 C C . LEU A 1 84 ? -11.339 -4.115 15.999 1.00 72.62 84 LEU A C 1
ATOM 651 O O . LEU A 1 84 ? -11.464 -5.018 16.821 1.00 72.62 84 LEU A O 1
ATOM 655 N N . ARG A 1 85 ? -12.194 -3.088 15.939 1.00 70.75 85 ARG A N 1
ATOM 656 C CA . ARG A 1 85 ? -13.339 -2.946 16.843 1.00 70.75 85 ARG A CA 1
ATOM 657 C C . ARG A 1 85 ? -14.338 -4.090 16.674 1.00 70.75 85 ARG A C 1
ATOM 659 O O . ARG A 1 85 ? -14.792 -4.642 17.672 1.00 70.75 85 ARG A O 1
ATOM 666 N N . THR A 1 86 ? -14.667 -4.465 15.440 1.00 71.25 86 THR A N 1
ATOM 667 C CA . THR A 1 86 ? -15.580 -5.585 15.167 1.00 71.25 86 THR A CA 1
ATOM 668 C C . THR A 1 86 ? -14.990 -6.910 15.639 1.00 71.25 86 THR A C 1
ATOM 670 O O . THR A 1 86 ? -15.678 -7.682 16.298 1.00 71.25 86 THR A O 1
ATOM 673 N N . GLN A 1 87 ? -13.701 -7.137 15.382 1.00 69.31 87 GLN A N 1
ATOM 674 C CA . GLN A 1 87 ? -12.993 -8.344 15.800 1.00 69.31 87 GLN A CA 1
ATOM 675 C C . GLN A 1 87 ? -12.925 -8.454 17.331 1.00 69.31 87 GLN A C 1
ATOM 677 O O . GLN A 1 87 ? -13.204 -9.510 17.888 1.00 69.31 87 GLN A O 1
ATOM 682 N N . GLN A 1 88 ? -12.667 -7.346 18.035 1.00 71.81 88 GLN A N 1
ATOM 683 C CA . GLN A 1 88 ? -12.698 -7.313 19.499 1.00 71.81 88 GLN A CA 1
ATOM 684 C C . GLN A 1 88 ? -14.092 -7.583 20.072 1.00 71.81 88 GLN A C 1
ATOM 686 O O . GLN A 1 88 ? -14.204 -8.251 21.097 1.00 71.81 88 GLN A O 1
ATOM 691 N N . LEU A 1 89 ? -15.157 -7.079 19.442 1.00 68.88 89 LEU A N 1
ATOM 692 C CA . LEU A 1 89 ? -16.532 -7.351 19.872 1.00 68.88 89 LEU A CA 1
ATOM 693 C C . LEU A 1 89 ? -16.908 -8.823 19.667 1.00 68.88 89 LEU A C 1
ATOM 695 O O . LEU A 1 89 ? -17.521 -9.416 20.553 1.00 68.88 89 LEU A O 1
ATOM 699 N N . ASP A 1 90 ? -16.520 -9.406 18.535 1.00 71.38 90 ASP A N 1
ATOM 700 C CA . ASP A 1 90 ? -16.751 -10.812 18.205 1.00 71.38 90 ASP A CA 1
ATOM 701 C C . ASP A 1 90 ? -16.009 -11.755 19.166 1.00 71.38 90 ASP A C 1
ATOM 703 O O . ASP A 1 90 ? -16.632 -12.589 19.824 1.00 71.38 90 ASP A O 1
ATOM 707 N N . SER A 1 91 ? -14.712 -11.521 19.397 1.00 71.62 91 SER A N 1
ATOM 708 C CA . SER A 1 91 ? -13.928 -12.306 20.361 1.00 71.62 91 SER A CA 1
ATOM 709 C C . SER A 1 91 ? -14.461 -12.183 21.793 1.00 71.62 91 SER A C 1
ATOM 711 O O . SER A 1 91 ? -14.426 -13.141 22.566 1.00 71.62 91 SER A O 1
ATOM 713 N N . LYS A 1 92 ? -14.990 -11.012 22.172 1.00 71.06 92 LYS A N 1
ATOM 714 C CA . LYS A 1 92 ? -15.571 -10.787 23.504 1.00 71.06 92 LYS A CA 1
ATOM 715 C C . LYS A 1 92 ? -16.934 -11.467 23.659 1.00 71.06 92 LYS A C 1
ATOM 717 O O . LYS A 1 92 ? -17.220 -11.986 24.735 1.00 71.06 92 LYS A O 1
ATOM 722 N N . ARG A 1 93 ? -17.741 -11.526 22.591 1.00 73.06 93 ARG A N 1
ATOM 723 C CA . ARG A 1 93 ? -18.981 -12.321 22.541 1.00 73.06 93 ARG A CA 1
ATOM 724 C C . ARG A 1 93 ? -18.698 -13.813 22.638 1.00 73.06 93 ARG A C 1
ATOM 726 O O . ARG A 1 93 ? -19.354 -14.490 23.422 1.00 73.06 93 ARG A O 1
ATOM 733 N N . GLN A 1 94 ? -17.712 -14.307 21.892 1.00 72.62 94 GLN A N 1
ATOM 734 C CA . GLN A 1 94 ? -17.321 -15.713 21.935 1.00 72.62 94 GLN A CA 1
ATOM 735 C C . GLN A 1 94 ? -16.868 -16.120 23.340 1.00 72.62 94 GLN A C 1
ATOM 737 O O . GLN A 1 94 ? -17.320 -17.134 23.861 1.00 72.62 94 GLN A O 1
ATOM 742 N N . LYS A 1 95 ? -16.049 -15.285 23.990 1.00 78.56 95 LYS A N 1
ATOM 743 C CA . LYS A 1 95 ? -15.571 -15.547 25.351 1.00 78.56 95 LYS A CA 1
ATOM 744 C C . LYS A 1 95 ? -16.695 -15.543 26.394 1.00 78.56 95 LYS A C 1
ATOM 746 O O . LYS A 1 95 ? -16.687 -16.383 27.281 1.00 78.56 95 LYS A O 1
ATOM 751 N N . LEU A 1 96 ? -17.668 -14.634 26.272 1.00 76.62 96 LEU A N 1
ATOM 752 C CA . LEU A 1 96 ? -18.840 -14.594 27.158 1.00 76.62 96 LEU A CA 1
ATOM 753 C C . LEU A 1 96 ? -19.738 -15.826 26.976 1.00 76.62 96 LEU A C 1
ATOM 755 O O . LEU A 1 96 ? -20.242 -16.361 27.955 1.00 76.62 96 LEU A O 1
ATOM 759 N N . LYS A 1 97 ? -19.931 -16.275 25.730 1.00 74.88 97 LYS A N 1
ATOM 760 C CA . LYS A 1 97 ? -20.708 -17.483 25.435 1.00 74.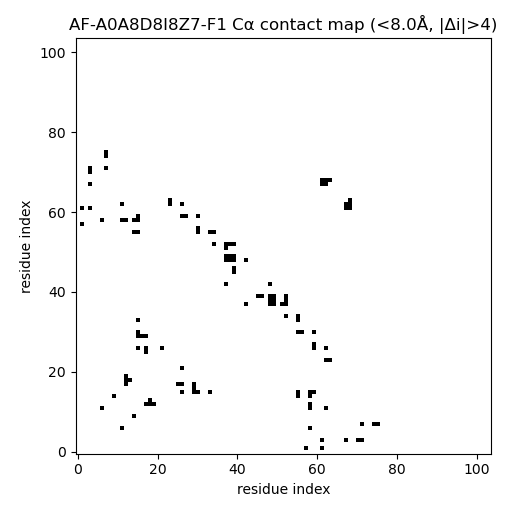88 97 LYS A CA 1
ATOM 761 C C . LYS A 1 97 ? -20.049 -18.728 26.040 1.00 74.88 97 LYS A C 1
ATOM 763 O O . LYS A 1 97 ? -20.749 -19.536 26.629 1.00 74.88 97 LYS A O 1
ATOM 768 N N . ASN A 1 98 ? -18.725 -18.841 25.931 1.00 72.38 98 ASN A N 1
ATOM 769 C CA . ASN A 1 98 ? -17.977 -19.963 26.499 1.00 72.38 98 ASN A CA 1
ATOM 770 C C . ASN A 1 98 ? -18.078 -20.000 28.036 1.00 72.38 98 ASN A C 1
ATOM 772 O O . ASN A 1 98 ? -18.345 -21.053 28.590 1.00 72.38 98 ASN A O 1
ATOM 776 N N . ASP A 1 99 ? -17.958 -18.847 28.712 1.00 74.62 99 ASP A N 1
ATOM 777 C CA . ASP A 1 99 ? -18.072 -18.758 30.183 1.00 74.62 99 ASP A CA 1
ATOM 778 C C . ASP A 1 99 ? -19.470 -19.133 30.704 1.00 74.62 99 ASP A C 1
ATOM 780 O O . ASP A 1 99 ? -19.589 -19.695 31.788 1.00 74.62 99 ASP A O 1
ATOM 784 N N . LEU A 1 100 ? -20.525 -18.829 29.937 1.00 73.31 100 LEU A N 1
ATOM 785 C CA . LEU A 1 100 ? -21.897 -19.230 30.262 1.00 73.31 100 LEU A CA 1
ATOM 786 C C . LEU A 1 100 ? -22.109 -20.738 30.067 1.00 73.31 100 LEU A C 1
ATOM 788 O O . LEU A 1 100 ? -22.710 -21.371 30.925 1.00 73.31 100 LEU A O 1
ATOM 792 N N . GLU A 1 101 ? -21.585 -21.300 28.977 1.00 75.62 101 GLU A N 1
ATOM 793 C CA . GLU A 1 101 ? -21.732 -22.719 28.619 1.00 75.62 101 GLU A CA 1
ATOM 794 C C . GLU A 1 101 ? -20.907 -23.648 29.529 1.00 75.62 101 GLU A C 1
ATOM 796 O O . GLU A 1 101 ? -21.314 -24.771 29.789 1.00 75.62 101 GLU A O 1
ATOM 801 N N . GLU A 1 102 ? -19.786 -23.178 30.085 1.00 79.00 102 GLU A N 1
ATOM 802 C CA . GLU A 1 102 ? -18.991 -23.915 31.088 1.00 79.00 102 GLU A CA 1
ATOM 803 C C . GLU A 1 102 ? -19.639 -23.948 32.486 1.00 79.00 102 GLU A C 1
ATOM 805 O O . GLU A 1 102 ? -19.116 -24.577 33.409 1.00 79.00 102 GLU A O 1
ATOM 810 N N . ARG A 1 103 ? -20.752 -23.230 32.664 1.00 71.44 103 ARG A N 1
ATOM 811 C CA . ARG A 1 103 ? -21.428 -23.018 33.950 1.00 71.44 103 ARG A CA 1
ATOM 812 C C . ARG A 1 103 ? -22.790 -23.710 34.041 1.00 71.44 103 ARG A C 1
ATOM 814 O O . ARG A 1 103 ? -23.403 -23.649 35.109 1.00 71.44 103 ARG A O 1
ATOM 821 N N . GLU A 1 104 ? -23.229 -24.335 32.950 1.00 63.38 104 GLU A N 1
ATOM 822 C CA . GLU A 1 104 ? -24.383 -25.242 32.838 1.00 63.38 104 GLU A CA 1
ATOM 823 C C . GLU A 1 104 ? -23.924 -26.708 32.869 1.00 63.38 104 GLU A C 1
ATOM 825 O O . GLU A 1 104 ? -24.653 -27.527 33.474 1.00 63.38 104 GLU A O 1
#

Organism: Culex pipiens (NCBI:txid7175)

pLDDT: mean 81.39, std 7.84, range [51.38, 92.12]

Sequence (104 aa):
MVDVKKFSEIDLYGLLGAEISATEAEIRKAYRKKALQCHPDKNPDNPKAAELFQELSKALEILLDASARSAYDKLLNAKKAAQLRTQQLDSKRQKLKNDLEERE

Secondary structure (DSSP, 8-state):
---HHHHTTS-HHHHHT--TT--HHHHHHHHHHHHHHT-TTT-TT-HHHHHHHHHHHHHHHHHHSHHHHHHHHHHHHHHHHHHHHHHHHHHHHHHHHHHHHTT-

Mean predicted aligned error: 8.51 Å

InterPro domains:
  IPR001623 DnaJ domain [PF00226] (11-73)
  IPR001623 DnaJ domain [PR00625] (13-31)
  IPR001623 DnaJ domain [PR00625] (31-46)
  IPR001623 DnaJ domain [PR00625] (48-68)
  IPR001623 DnaJ domain [PS50076] (11-76)
  IPR001623 DnaJ domain [SM00271] (10-68)
  IPR001623 DnaJ domain [cd06257] (11-65)
  IPR036869 Chaperone J-domain superfamily [G3DSA:1.10.287.110] (3-101)
  IPR036869 Chaperone J-domain superfamily [SSF46565] (6-77)
  IPR052094 Pre-mRNA-splicing and ERAD-associated protein [PTHR44313] (4-104)